Protein AF-A7MFB3-F1 (afdb_monomer_lite)

Foldseek 3Di:
DDADPVRDDDDPALVVVVVVCCVVQNAFPAKDFDPDDADWDDPQQQPWLVSVCVVRVVRLVVLLVSCVVRPCVVPQQFWWKKWWQKPPDDRHRTDIAIDHNQFGPDDPPDCLCGDSVHSCPRSFHWHWDADPVVRDIGIMTTGMMGTHTDD

Structure (mmCIF, N/CA/C/O backbone):
data_AF-A7MFB3-F1
#
_entry.id   AF-A7MFB3-F1
#
loop_
_atom_site.group_PDB
_atom_site.id
_atom_site.type_symbol
_atom_site.label_atom_id
_atom_site.label_alt_id
_atom_site.label_comp_id
_atom_site.label_asym_id
_atom_site.label_entity_id
_atom_site.label_seq_id
_atom_site.pdbx_PDB_ins_code
_atom_site.Cartn_x
_atom_site.Cartn_y
_atom_site.Cartn_z
_atom_site.occupancy
_atom_site.B_iso_or_equiv
_atom_site.auth_seq_id
_atom_site.auth_comp_id
_atom_site.auth_asym_id
_atom_site.auth_atom_id
_atom_site.pdbx_PDB_model_num
ATOM 1 N N . MET A 1 1 ? -17.863 -15.068 5.281 1.00 79.88 1 MET A N 1
ATOM 2 C CA . MET A 1 1 ? -17.883 -15.040 6.760 1.00 79.88 1 MET A CA 1
ATOM 3 C C . MET A 1 1 ? -18.005 -16.460 7.284 1.00 79.88 1 MET A C 1
ATOM 5 O O . MET A 1 1 ? -18.730 -17.245 6.683 1.00 79.88 1 MET A O 1
ATOM 9 N N . VAL A 1 2 ? -17.292 -16.789 8.354 1.00 88.94 2 VAL A N 1
ATOM 10 C CA . VAL A 1 2 ? -17.393 -18.075 9.061 1.00 88.94 2 VAL A CA 1
ATOM 11 C C . VAL A 1 2 ? -17.599 -17.823 10.546 1.00 88.94 2 VAL A C 1
ATOM 13 O O . VAL A 1 2 ? -17.232 -16.758 11.037 1.00 88.94 2 VAL A O 1
ATOM 16 N N . LYS A 1 3 ? -18.204 -18.779 11.247 1.00 93.69 3 LYS A N 1
ATOM 17 C CA . LYS A 1 3 ? -18.413 -18.699 12.691 1.00 93.69 3 LYS A CA 1
ATOM 18 C C . LYS A 1 3 ? -17.301 -19.469 13.400 1.00 93.69 3 LYS A C 1
ATOM 20 O O . LYS A 1 3 ? -17.046 -20.610 13.024 1.00 93.69 3 LYS A O 1
ATOM 25 N N . GLY A 1 4 ? -16.637 -18.835 14.359 1.00 93.19 4 GLY A N 1
ATOM 26 C CA . GLY A 1 4 ? -15.640 -19.488 15.204 1.00 93.19 4 GLY A CA 1
ATOM 27 C C . GLY A 1 4 ? -16.284 -20.329 16.306 1.00 93.19 4 GLY A C 1
ATOM 28 O O . GLY A 1 4 ? -17.484 -20.214 16.574 1.00 93.19 4 GLY A O 1
ATOM 29 N N . ASP A 1 5 ? -15.469 -21.146 16.974 1.00 95.56 5 ASP A N 1
ATOM 30 C CA . ASP A 1 5 ? -15.889 -21.944 18.137 1.00 95.56 5 ASP A CA 1
ATOM 31 C C . ASP A 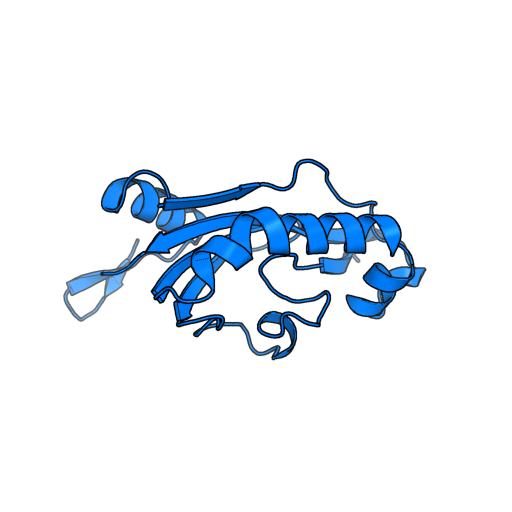1 5 ? -16.303 -21.066 19.331 1.00 95.56 5 ASP A C 1
ATOM 33 O O . ASP A 1 5 ? -17.087 -21.483 20.181 1.00 95.56 5 ASP A O 1
ATOM 37 N N . ASP A 1 6 ? -15.831 -19.818 19.365 1.00 95.31 6 ASP A N 1
ATOM 38 C CA . ASP A 1 6 ? -16.243 -18.781 20.315 1.00 95.31 6 ASP A CA 1
ATOM 39 C C . ASP A 1 6 ? -17.614 -18.158 19.987 1.00 95.31 6 ASP A C 1
ATOM 41 O O . ASP A 1 6 ? -18.127 -17.308 20.715 1.00 95.31 6 ASP A O 1
ATOM 45 N N . GLY A 1 7 ? -18.228 -18.588 18.885 1.00 94.50 7 GLY A N 1
ATOM 46 C CA . GLY A 1 7 ? -19.516 -18.115 18.417 1.00 94.50 7 GLY A CA 1
ATOM 47 C C . GLY A 1 7 ? -19.479 -16.762 17.706 1.00 94.50 7 GLY A C 1
ATOM 48 O O . GLY A 1 7 ? -20.550 -16.273 17.331 1.00 94.50 7 GLY A O 1
ATOM 49 N N . LEU A 1 8 ? -18.300 -16.173 17.486 1.00 92.06 8 LEU A N 1
ATOM 50 C CA . LEU A 1 8 ? -18.147 -14.909 16.771 1.00 92.06 8 LEU A CA 1
ATOM 51 C C . LEU A 1 8 ? -18.045 -15.117 15.259 1.00 92.06 8 LEU A C 1
ATOM 53 O O . LEU A 1 8 ? -17.727 -16.195 14.757 1.00 92.06 8 LEU A O 1
ATOM 57 N N . ASN A 1 9 ? -18.359 -14.055 14.521 1.00 89.25 9 ASN A N 1
ATOM 58 C CA . ASN A 1 9 ? -18.295 -14.026 13.067 1.00 89.25 9 ASN A CA 1
ATOM 59 C C . ASN A 1 9 ? -16.942 -13.485 12.600 1.00 89.25 9 ASN A C 1
ATOM 61 O O . ASN A 1 9 ? -16.533 -12.399 13.003 1.00 89.25 9 ASN A O 1
ATOM 65 N N . TYR A 1 10 ? -16.305 -14.203 11.679 1.00 87.62 10 TYR A N 1
ATOM 66 C CA . TYR A 1 10 ? -15.002 -13.863 11.123 1.00 87.62 10 TYR A CA 1
ATOM 67 C C . TYR A 1 10 ? -15.079 -13.664 9.615 1.00 87.62 10 TYR A C 1
ATOM 69 O O . TYR A 1 10 ? -15.638 -14.480 8.868 1.00 87.62 10 TYR A O 1
ATOM 77 N N . TRP A 1 11 ? -14.485 -12.573 9.148 1.00 86.56 11 TRP A N 1
ATOM 78 C CA . TRP A 1 11 ? -14.296 -12.318 7.727 1.00 86.56 11 TRP A CA 1
ATOM 79 C C . TRP A 1 11 ? -13.059 -13.049 7.225 1.00 86.56 11 TRP A C 1
ATOM 81 O O . TRP A 1 11 ? -12.002 -12.985 7.838 1.00 86.56 11 TRP A O 1
ATOM 91 N N . LEU A 1 12 ? -13.205 -13.727 6.087 1.00 84.69 12 LEU A N 1
ATOM 92 C CA . LEU A 1 12 ? -12.117 -14.479 5.452 1.00 84.69 12 LEU A CA 1
ATOM 93 C C . LEU A 1 12 ? -11.594 -13.809 4.179 1.00 84.69 12 LEU A C 1
ATOM 95 O O . LEU A 1 12 ? -10.657 -14.304 3.565 1.00 84.69 12 LEU A O 1
ATOM 99 N N . ARG A 1 13 ? -12.225 -12.716 3.736 1.00 87.31 13 ARG A N 1
ATOM 100 C CA . ARG A 1 13 ? -11.870 -12.018 2.498 1.00 87.31 13 ARG A CA 1
ATOM 101 C C . ARG A 1 13 ? -11.591 -10.557 2.792 1.00 87.31 13 ARG A C 1
ATOM 103 O O . ARG A 1 13 ? -12.468 -9.853 3.292 1.00 87.31 13 ARG A O 1
ATOM 110 N N . VAL A 1 14 ? -10.413 -10.086 2.392 1.00 88.94 14 VAL A N 1
ATOM 111 C CA . VAL A 1 14 ? -9.984 -8.692 2.594 1.00 88.94 14 VAL A CA 1
ATOM 112 C C . VAL A 1 14 ? -10.988 -7.699 2.003 1.00 88.94 14 VAL A C 1
ATOM 114 O O . VAL A 1 14 ? -11.361 -6.722 2.650 1.00 88.94 14 VAL A O 1
ATOM 117 N N . LYS A 1 15 ? -11.505 -7.990 0.802 1.00 88.69 15 LYS A N 1
ATOM 118 C CA . LYS A 1 15 ? -12.504 -7.146 0.131 1.00 88.69 15 LYS A CA 1
ATOM 119 C C . LYS A 1 15 ? -13.780 -6.956 0.961 1.00 88.69 15 LYS A C 1
ATOM 121 O O . LYS A 1 15 ? -14.332 -5.859 0.965 1.00 88.69 15 LYS A O 1
ATOM 126 N N . GLU A 1 16 ? -14.247 -8.005 1.640 1.00 90.75 16 GLU A N 1
ATOM 127 C CA . GLU A 1 16 ? -15.440 -7.941 2.496 1.00 90.75 16 GLU A CA 1
ATOM 128 C C . GLU A 1 16 ? -15.138 -7.137 3.764 1.00 90.75 16 GLU A C 1
ATOM 130 O O . GLU A 1 16 ? -15.899 -6.240 4.114 1.00 90.75 16 GLU A O 1
ATOM 135 N N . LEU A 1 17 ? -13.989 -7.382 4.403 1.00 90.12 17 LEU A N 1
ATOM 136 C CA . LEU A 1 17 ? -13.609 -6.660 5.616 1.00 90.12 17 LEU A CA 1
ATOM 137 C C . LEU A 1 17 ? -13.477 -5.150 5.380 1.00 90.12 17 LEU A C 1
ATOM 139 O O . LEU A 1 17 ? -13.970 -4.373 6.193 1.00 90.12 17 LEU A O 1
ATOM 143 N N . LYS A 1 18 ? -12.891 -4.714 4.255 1.00 92.25 18 LYS A N 1
ATOM 144 C CA . LYS A 1 18 ? -12.825 -3.283 3.913 1.00 92.25 18 LYS A CA 1
ATOM 145 C C . LYS A 1 18 ? -14.217 -2.649 3.901 1.00 92.25 18 LYS A C 1
ATOM 147 O O . LYS A 1 18 ? -14.413 -1.587 4.481 1.00 92.25 18 LYS A O 1
ATOM 152 N N . GLN A 1 19 ? -15.187 -3.300 3.258 1.00 93.06 19 GLN A N 1
ATOM 153 C CA . GLN A 1 19 ? -16.562 -2.797 3.196 1.00 93.06 19 GLN A CA 1
ATOM 154 C C . GLN A 1 19 ? -17.191 -2.691 4.587 1.00 93.06 19 GLN A C 1
ATOM 156 O O . GLN A 1 19 ? -17.889 -1.719 4.860 1.00 93.06 19 GLN A O 1
ATOM 161 N N . GLU A 1 20 ? -16.929 -3.656 5.467 1.00 92.12 20 GLU A N 1
ATOM 162 C CA . GLU A 1 20 ? -17.426 -3.610 6.842 1.00 92.12 20 GLU A CA 1
ATOM 163 C C . GLU A 1 20 ? -16.768 -2.512 7.676 1.00 92.12 20 GLU A C 1
ATOM 165 O O . GLU A 1 20 ? -17.471 -1.833 8.417 1.00 92.12 20 GLU A O 1
ATOM 170 N N . LEU A 1 21 ? -15.468 -2.249 7.514 1.00 93.25 21 LEU A N 1
ATOM 171 C CA . LEU A 1 21 ? -14.813 -1.122 8.189 1.00 93.25 21 LEU A CA 1
ATOM 172 C C . LEU A 1 21 ? -15.473 0.215 7.818 1.00 93.25 21 LEU A C 1
ATOM 174 O O . LEU A 1 21 ? -15.791 1.002 8.706 1.00 93.25 21 LEU A O 1
ATOM 178 N N . PHE A 1 22 ? -15.789 0.432 6.537 1.00 95.38 22 PHE A N 1
ATOM 179 C CA . PHE A 1 22 ? -16.537 1.621 6.105 1.00 95.38 22 PHE A CA 1
ATOM 180 C C . PHE A 1 22 ? -17.962 1.685 6.668 1.00 95.38 22 PHE A C 1
ATOM 182 O O . PHE A 1 22 ? -18.468 2.773 6.930 1.00 95.38 22 PHE A O 1
ATOM 189 N N . LYS A 1 23 ? -18.632 0.544 6.864 1.00 94.88 23 LYS A N 1
ATOM 190 C CA . LYS A 1 23 ? -19.962 0.516 7.496 1.00 94.88 23 LYS A CA 1
ATOM 191 C C . LYS A 1 23 ? -19.893 0.823 8.990 1.00 94.88 23 LYS A C 1
ATOM 193 O O . LYS A 1 23 ? -20.766 1.518 9.497 1.00 94.88 23 LYS A O 1
ATOM 198 N N . LEU A 1 24 ? -18.885 0.294 9.683 1.00 93.38 24 LEU A N 1
ATOM 199 C CA . LEU A 1 24 ? -18.735 0.414 11.133 1.00 93.38 24 LEU A CA 1
ATOM 200 C C . LEU A 1 24 ? -18.237 1.797 11.554 1.00 93.38 24 LEU A C 1
ATOM 202 O O . LEU A 1 24 ? -18.764 2.374 12.500 1.00 93.38 24 LEU A O 1
ATOM 206 N N . PHE A 1 25 ? -17.234 2.323 10.853 1.00 95.31 25 PHE A N 1
ATOM 207 C CA . PHE A 1 25 ? -16.554 3.564 11.227 1.00 95.31 25 PHE A CA 1
ATOM 208 C C . PHE A 1 25 ? -16.924 4.754 10.332 1.00 95.31 25 PHE A C 1
ATOM 210 O O . PHE A 1 25 ? -16.524 5.881 10.609 1.00 95.31 25 PHE A O 1
ATOM 217 N N . GLY A 1 26 ? -17.700 4.529 9.269 1.00 95.75 26 GLY A N 1
ATOM 218 C CA . GLY A 1 26 ? -17.984 5.547 8.264 1.00 95.75 26 GLY A CA 1
ATOM 219 C C . GLY A 1 26 ? -16.770 5.826 7.376 1.00 95.75 26 GLY A C 1
ATOM 220 O O . GLY A 1 26 ? -15.926 4.959 7.131 1.00 95.75 26 GLY A O 1
ATOM 221 N N . ASN A 1 27 ? -16.686 7.057 6.870 1.00 96.88 27 ASN A N 1
ATOM 222 C CA . ASN A 1 27 ? -15.540 7.496 6.076 1.00 96.88 27 ASN A CA 1
ATOM 223 C C . ASN A 1 27 ? -14.248 7.423 6.899 1.00 96.88 27 ASN A C 1
ATOM 225 O O . ASN A 1 27 ? -14.261 7.669 8.100 1.00 96.88 27 ASN A O 1
ATOM 229 N N . ALA A 1 28 ? -13.134 7.119 6.233 1.00 97.69 28 ALA A N 1
ATOM 230 C CA . ALA A 1 28 ? -11.818 7.196 6.854 1.00 97.69 28 ALA A CA 1
ATOM 231 C C . ALA A 1 28 ? -11.520 8.633 7.310 1.00 97.69 28 ALA A C 1
ATOM 233 O O . ALA A 1 28 ? -11.793 9.582 6.570 1.00 97.69 28 ALA A O 1
ATOM 234 N N . ASP A 1 29 ? -10.922 8.786 8.493 1.00 98.12 29 ASP A N 1
ATOM 235 C CA . ASP A 1 29 ? -10.482 10.090 9.009 1.00 98.12 29 ASP A CA 1
ATOM 236 C C . ASP A 1 29 ? -9.405 10.696 8.104 1.00 98.12 29 ASP A C 1
ATOM 238 O O . ASP A 1 29 ? -9.365 11.904 7.863 1.00 98.12 29 ASP A O 1
ATOM 242 N N . PHE A 1 30 ? -8.540 9.830 7.570 1.00 98.19 30 PHE A N 1
ATOM 243 C CA . PHE A 1 30 ? -7.541 10.188 6.578 1.00 98.19 30 PHE A CA 1
ATOM 244 C C . PHE A 1 30 ? -7.516 9.141 5.472 1.00 98.19 30 PHE A C 1
ATOM 246 O O . PHE A 1 30 ? -7.539 7.938 5.727 1.00 98.19 30 PHE A O 1
ATOM 253 N N . SER A 1 31 ? -7.417 9.599 4.230 1.00 98.00 31 SER A N 1
ATOM 254 C CA . SER A 1 31 ? -7.255 8.725 3.073 1.00 98.00 31 SER A CA 1
ATOM 255 C C . SER A 1 31 ? -6.180 9.255 2.140 1.00 98.00 31 SER A C 1
ATOM 257 O O . SER A 1 31 ? -6.070 10.464 1.928 1.00 98.00 31 SER A O 1
ATOM 259 N N . LEU A 1 32 ? -5.443 8.334 1.540 1.00 98.12 32 LEU A N 1
ATOM 260 C CA . LEU A 1 32 ? -4.514 8.550 0.448 1.00 98.12 32 LEU A CA 1
ATOM 261 C C . LEU A 1 32 ? -5.071 7.847 -0.784 1.00 98.12 32 LEU A C 1
ATOM 263 O O . LEU A 1 32 ? -5.452 6.684 -0.702 1.00 98.12 32 LEU A O 1
ATOM 267 N N . LYS A 1 33 ? -5.085 8.523 -1.928 1.00 98.06 33 LYS A N 1
ATOM 268 C CA . LYS A 1 33 ? -5.309 7.889 -3.226 1.00 98.06 33 LYS A CA 1
ATOM 269 C C . LYS A 1 33 ? -4.256 8.419 -4.179 1.00 98.06 33 LYS A C 1
ATOM 271 O O . LYS A 1 33 ? -4.164 9.633 -4.351 1.00 98.06 33 LYS A O 1
ATOM 276 N N . TYR A 1 34 ? -3.461 7.530 -4.760 1.00 96.81 34 TYR A N 1
ATOM 277 C CA . TYR A 1 34 ? -2.457 7.950 -5.726 1.00 96.81 34 TYR A CA 1
ATOM 278 C C . TYR A 1 34 ? -3.143 8.443 -7.008 1.00 96.81 34 TYR A C 1
ATOM 280 O O . TYR A 1 34 ? -4.083 7.796 -7.480 1.00 96.81 34 TYR A O 1
ATOM 288 N N . PRO A 1 35 ? -2.745 9.614 -7.539 1.00 88.69 35 PRO A N 1
ATOM 289 C CA . PRO A 1 35 ? -3.394 10.205 -8.708 1.00 88.69 35 PRO A CA 1
ATOM 290 C C . PRO A 1 35 ? -3.025 9.491 -10.012 1.00 88.69 35 PRO A C 1
ATOM 292 O O . PRO A 1 35 ? -3.814 9.496 -10.953 1.00 88.69 35 PRO A O 1
ATOM 295 N N . GLU A 1 36 ? -1.846 8.874 -10.054 1.00 88.12 36 GLU A N 1
ATOM 296 C CA . GLU A 1 36 ? -1.262 8.248 -11.235 1.00 88.12 36 GLU A CA 1
ATOM 297 C C . GLU A 1 36 ? -0.787 6.840 -10.877 1.00 88.12 36 GLU A C 1
ATOM 299 O O . GLU A 1 36 ? -0.285 6.610 -9.771 1.00 88.12 36 GLU A O 1
ATOM 304 N N . GLN A 1 37 ? -0.969 5.907 -11.813 1.00 86.81 37 GLN A N 1
ATOM 305 C CA . GLN A 1 37 ? -0.296 4.612 -11.764 1.00 86.81 37 GLN A CA 1
ATOM 306 C C . GLN A 1 37 ? 1.163 4.800 -12.144 1.00 86.81 37 GLN A C 1
ATOM 308 O O . GLN A 1 37 ? 1.505 5.680 -12.938 1.00 86.81 37 GLN A O 1
ATOM 313 N N . LEU A 1 38 ? 2.014 3.964 -11.572 1.00 94.06 38 LEU A N 1
ATOM 314 C CA . LEU A 1 38 ? 3.422 3.973 -11.914 1.00 94.06 38 LEU A CA 1
ATOM 315 C C . LEU A 1 38 ? 3.676 3.309 -13.278 1.00 94.06 38 LEU A C 1
ATOM 317 O O . LEU A 1 38 ? 2.840 2.535 -13.756 1.00 94.06 38 LEU A O 1
ATOM 321 N N . PRO A 1 39 ? 4.821 3.598 -13.925 1.00 95.00 39 PRO A N 1
ATOM 322 C CA . PRO A 1 39 ? 5.215 2.910 -15.146 1.00 95.00 39 PRO A CA 1
ATOM 323 C C . PRO A 1 39 ? 5.195 1.384 -14.967 1.00 95.00 39 PRO A C 1
ATOM 325 O O . PRO A 1 39 ? 5.562 0.885 -13.899 1.00 95.00 39 PRO A O 1
ATOM 328 N N . PRO A 1 40 ? 4.803 0.608 -15.990 1.00 93.88 40 PRO A N 1
ATOM 329 C CA . PRO A 1 40 ? 4.884 -0.844 -15.904 1.00 93.88 40 PRO A CA 1
ATOM 330 C C . PRO A 1 40 ? 6.334 -1.284 -15.663 1.00 93.88 40 PRO A C 1
ATOM 332 O O . PRO A 1 40 ? 7.267 -0.702 -16.215 1.00 93.88 40 PRO A O 1
ATOM 335 N N . ALA A 1 41 ? 6.515 -2.329 -14.854 1.00 96.75 41 ALA A N 1
ATOM 336 C CA . ALA A 1 41 ? 7.829 -2.917 -14.622 1.00 96.75 41 ALA A CA 1
ATOM 337 C C . ALA A 1 41 ? 8.402 -3.538 -15.906 1.00 96.75 41 ALA A C 1
ATOM 339 O O . ALA A 1 41 ? 7.676 -4.057 -16.756 1.00 96.75 41 ALA A O 1
ATOM 340 N N . THR A 1 42 ? 9.724 -3.534 -16.008 1.00 96.25 42 THR A N 1
ATOM 341 C CA . THR A 1 42 ? 10.507 -4.157 -17.075 1.00 96.25 42 THR A CA 1
ATOM 342 C C . THR A 1 42 ? 11.385 -5.278 -16.519 1.00 96.25 42 THR A C 1
ATOM 344 O O . THR A 1 42 ? 11.503 -5.458 -15.308 1.00 96.25 42 THR A O 1
ATOM 347 N N . ILE A 1 43 ? 12.028 -6.051 -17.400 1.00 94.88 43 ILE A N 1
ATOM 348 C CA . ILE A 1 43 ? 12.924 -7.144 -16.986 1.00 94.88 43 ILE A CA 1
ATOM 349 C C . ILE A 1 43 ? 14.100 -6.639 -16.130 1.00 94.88 43 ILE A C 1
ATOM 351 O O . ILE A 1 43 ? 14.606 -7.373 -15.287 1.00 94.88 43 ILE A O 1
ATOM 355 N N . GLU A 1 44 ? 14.511 -5.382 -16.316 1.00 95.19 44 GLU A N 1
ATOM 356 C CA . GLU A 1 44 ? 15.601 -4.748 -15.569 1.00 95.19 44 GLU A CA 1
ATOM 357 C C . GLU A 1 44 ? 15.200 -4.442 -14.117 1.00 95.19 44 GLU A C 1
ATOM 359 O O . GLU A 1 44 ? 16.063 -4.293 -13.254 1.00 95.19 44 GLU A O 1
ATOM 364 N N . ASP A 1 45 ? 13.896 -4.426 -13.824 1.00 96.31 45 ASP A N 1
ATOM 365 C CA . ASP A 1 45 ? 13.353 -4.074 -12.513 1.00 96.31 45 ASP A CA 1
ATOM 366 C C . ASP A 1 45 ? 13.192 -5.280 -11.574 1.00 96.31 45 ASP A C 1
ATOM 368 O O . ASP A 1 45 ? 13.188 -5.107 -10.358 1.00 96.31 45 ASP A O 1
ATOM 372 N N . ILE A 1 46 ? 13.084 -6.508 -12.106 1.00 93.31 46 ILE A N 1
ATOM 373 C CA . ILE A 1 46 ? 12.604 -7.709 -11.380 1.00 93.31 46 ILE A CA 1
ATOM 374 C C . ILE A 1 46 ? 13.420 -8.091 -10.134 1.00 93.31 46 ILE A C 1
ATOM 376 O O . ILE A 1 46 ? 12.976 -8.886 -9.311 1.00 93.31 46 ILE A O 1
ATOM 380 N N . THR A 1 47 ? 14.624 -7.544 -9.987 1.00 92.62 47 THR A N 1
ATOM 381 C CA . THR A 1 47 ? 15.534 -7.900 -8.895 1.00 92.62 47 THR A CA 1
ATOM 382 C C . THR A 1 47 ? 14.977 -7.499 -7.529 1.00 92.62 47 THR A C 1
ATOM 384 O O . THR A 1 47 ? 15.119 -8.259 -6.573 1.00 92.62 47 THR A O 1
ATOM 387 N N . SER A 1 48 ? 14.375 -6.309 -7.411 1.00 94.75 48 SER A N 1
ATOM 388 C CA . SER A 1 48 ? 13.811 -5.825 -6.146 1.00 94.75 48 SER A CA 1
ATOM 389 C C . SER A 1 48 ? 12.944 -4.576 -6.325 1.00 94.75 48 SER A C 1
ATOM 391 O O . SER A 1 48 ? 13.065 -3.853 -7.317 1.00 94.75 48 SER A O 1
ATOM 393 N N . SER A 1 49 ? 12.145 -4.256 -5.304 1.00 96.62 49 SER A N 1
ATOM 394 C CA . SER A 1 49 ? 11.448 -2.970 -5.178 1.00 96.62 49 SER A CA 1
ATOM 395 C C . SER A 1 49 ? 12.395 -1.772 -5.293 1.00 96.62 49 SER A C 1
ATOM 397 O O . SER A 1 49 ? 12.050 -0.780 -5.928 1.00 96.62 49 SER A O 1
ATOM 399 N N . GLU A 1 50 ? 13.601 -1.868 -4.724 1.00 97.56 50 GLU A N 1
ATOM 400 C CA . GLU A 1 50 ? 14.601 -0.795 -4.783 1.00 97.56 50 GLU A CA 1
ATOM 401 C C . GLU A 1 50 ? 15.195 -0.641 -6.185 1.00 97.56 50 GLU A C 1
ATOM 403 O O . GLU A 1 50 ? 15.494 0.466 -6.622 1.00 97.56 50 GLU A O 1
ATOM 408 N N . THR A 1 51 ? 15.354 -1.739 -6.924 1.00 97.81 51 THR A N 1
ATOM 409 C CA . THR A 1 51 ? 15.808 -1.693 -8.319 1.00 97.81 51 THR A CA 1
ATOM 410 C C . THR A 1 51 ? 14.798 -0.939 -9.175 1.00 97.81 51 THR A C 1
ATOM 412 O O . THR A 1 51 ? 15.179 0.017 -9.846 1.00 97.81 51 THR A O 1
ATOM 415 N N . TYR A 1 52 ? 13.512 -1.294 -9.066 1.00 98.06 52 TYR A N 1
ATOM 416 C CA . TYR A 1 52 ? 12.437 -0.548 -9.717 1.00 98.06 52 TYR A CA 1
ATOM 417 C C . TYR A 1 52 ? 12.460 0.932 -9.305 1.00 98.06 52 TYR A C 1
ATOM 419 O O . TYR A 1 52 ? 12.461 1.821 -10.152 1.00 98.06 52 TYR A O 1
ATOM 427 N N . ALA A 1 53 ? 12.534 1.212 -8.002 1.00 97.69 53 ALA A N 1
ATOM 428 C CA . ALA A 1 53 ? 12.551 2.576 -7.487 1.00 97.69 53 ALA A CA 1
ATOM 429 C C . ALA A 1 53 ? 13.730 3.406 -8.016 1.00 97.69 53 ALA A C 1
ATOM 431 O O . ALA A 1 53 ? 13.567 4.596 -8.255 1.00 97.69 53 ALA A O 1
ATOM 432 N N . ASN A 1 54 ? 14.900 2.800 -8.224 1.00 97.81 54 ASN A N 1
ATOM 433 C CA . ASN A 1 54 ? 16.062 3.488 -8.786 1.00 97.81 54 ASN A CA 1
ATOM 434 C C . ASN A 1 54 ? 15.928 3.733 -10.295 1.00 97.81 54 ASN A C 1
ATOM 436 O O . ASN A 1 54 ? 16.293 4.808 -10.767 1.00 97.81 54 ASN A O 1
ATOM 440 N N . ASN A 1 55 ? 15.393 2.769 -11.047 1.00 98.00 55 ASN A N 1
ATOM 441 C CA . ASN A 1 55 ? 15.187 2.905 -12.491 1.00 98.00 55 ASN A CA 1
ATOM 442 C C . ASN A 1 55 ? 14.082 3.924 -12.828 1.00 98.00 55 ASN A C 1
ATOM 444 O O . ASN A 1 55 ? 14.173 4.615 -13.840 1.00 98.00 55 ASN A O 1
ATOM 448 N N . HIS A 1 56 ? 13.080 4.056 -11.952 1.00 97.00 56 HIS A N 1
ATOM 449 C CA . HIS A 1 56 ? 11.932 4.968 -12.076 1.00 97.00 56 HIS A CA 1
ATOM 450 C C . HIS A 1 56 ? 11.932 6.021 -10.953 1.00 97.00 56 HIS A C 1
ATOM 452 O O . HIS A 1 56 ? 10.917 6.267 -10.292 1.00 97.00 56 HIS A O 1
ATOM 458 N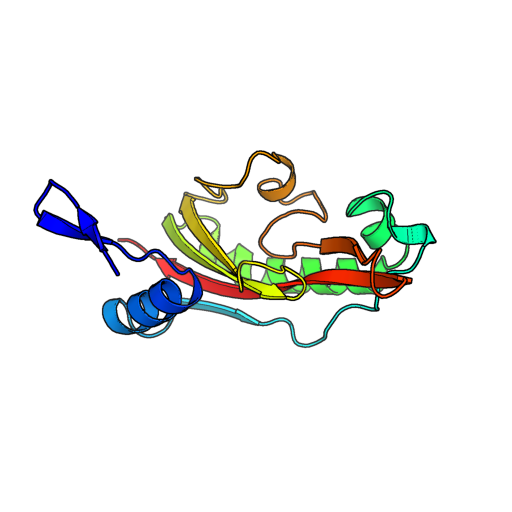 N . PHE A 1 57 ? 13.107 6.601 -10.680 1.00 97.25 57 PHE A N 1
ATOM 459 C CA . PHE A 1 57 ? 13.346 7.440 -9.500 1.00 97.25 57 PHE A CA 1
ATOM 460 C C . PHE A 1 57 ? 12.401 8.633 -9.389 1.00 97.25 57 PHE A C 1
ATOM 462 O O . PHE A 1 57 ? 11.877 8.897 -8.307 1.00 97.25 57 PHE A O 1
ATOM 469 N N . ASP A 1 58 ? 12.154 9.346 -10.484 1.00 97.31 58 ASP A N 1
ATOM 470 C CA . ASP A 1 58 ? 11.322 10.545 -10.453 1.00 97.31 58 ASP A CA 1
ATOM 471 C C . ASP A 1 58 ? 9.866 10.206 -10.095 1.00 97.31 58 ASP A C 1
ATOM 473 O O . ASP A 1 58 ? 9.242 10.886 -9.274 1.00 97.31 58 ASP A O 1
ATOM 477 N N . GLU A 1 59 ? 9.322 9.132 -10.664 1.00 96.69 59 GLU A N 1
ATOM 478 C CA . GLU A 1 59 ? 7.977 8.629 -10.390 1.00 96.69 59 GLU A CA 1
ATOM 479 C C . GLU A 1 59 ? 7.852 8.128 -8.949 1.00 96.69 59 GLU A C 1
ATOM 481 O O . GLU A 1 59 ? 6.932 8.532 -8.225 1.00 96.69 59 GLU A O 1
ATOM 486 N N . TYR A 1 60 ? 8.802 7.298 -8.510 1.00 96.81 60 TYR A N 1
ATOM 487 C CA . TYR A 1 60 ? 8.851 6.800 -7.139 1.00 96.81 60 TYR A CA 1
ATOM 488 C C . TYR A 1 60 ? 8.964 7.947 -6.130 1.00 96.81 60 TYR A C 1
ATOM 490 O O . TYR A 1 60 ? 8.195 8.010 -5.167 1.00 96.81 60 TYR A O 1
ATOM 498 N N . TYR A 1 61 ? 9.870 8.897 -6.360 1.00 96.62 61 TYR A N 1
ATOM 499 C CA . TYR A 1 61 ? 10.094 10.017 -5.456 1.00 96.62 61 TYR A CA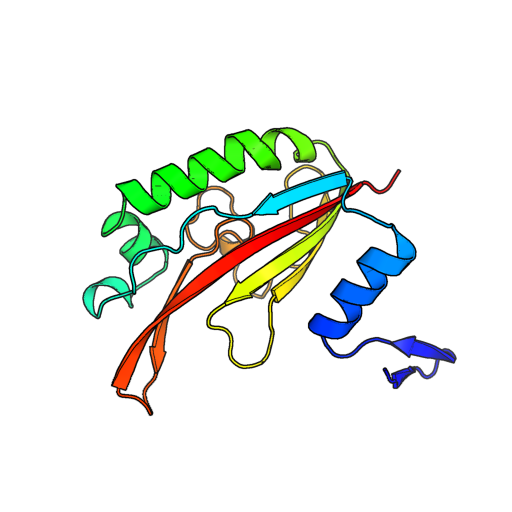 1
ATOM 500 C C . TYR A 1 61 ? 8.863 10.923 -5.355 1.00 96.62 61 TYR A C 1
ATOM 502 O O . TYR A 1 61 ? 8.455 11.277 -4.243 1.00 96.62 61 TYR A O 1
ATOM 510 N N . ARG A 1 62 ? 8.215 11.254 -6.485 1.00 96.69 62 ARG A N 1
ATOM 511 C CA . ARG A 1 62 ? 6.951 12.017 -6.492 1.00 96.69 62 ARG A CA 1
ATOM 512 C C . ARG A 1 62 ? 5.880 11.314 -5.666 1.00 96.69 62 ARG A C 1
ATOM 514 O O . ARG A 1 62 ? 5.218 11.947 -4.842 1.00 96.69 62 ARG A O 1
ATOM 521 N N . ARG A 1 63 ? 5.735 10.003 -5.848 1.00 96.38 63 ARG A N 1
ATOM 522 C CA . ARG A 1 63 ? 4.770 9.172 -5.126 1.00 96.38 63 ARG A CA 1
ATOM 523 C C . ARG A 1 63 ? 5.049 9.120 -3.623 1.00 96.38 63 ARG A C 1
ATOM 525 O O . ARG A 1 63 ? 4.131 9.334 -2.825 1.00 96.38 63 ARG A O 1
ATOM 532 N N . LYS A 1 64 ? 6.301 8.878 -3.232 1.00 97.38 64 LYS A N 1
ATOM 533 C CA . LYS A 1 64 ? 6.736 8.859 -1.830 1.00 97.38 64 LYS A CA 1
ATOM 534 C C . LYS A 1 64 ? 6.478 10.213 -1.168 1.00 97.38 64 LYS A C 1
ATOM 536 O O . LYS A 1 64 ? 5.741 10.284 -0.187 1.00 97.38 64 LYS A O 1
ATOM 541 N N . SER A 1 65 ? 6.968 11.292 -1.779 1.00 97.50 65 SER A N 1
ATOM 542 C CA . SER A 1 65 ? 6.767 12.666 -1.300 1.00 97.50 65 SER A CA 1
ATOM 543 C C . SER A 1 65 ? 5.284 13.029 -1.190 1.00 97.50 65 SER A C 1
ATOM 545 O O . SER A 1 65 ? 4.869 13.706 -0.247 1.00 97.50 65 SER A O 1
ATOM 547 N N . TYR A 1 66 ? 4.449 12.581 -2.132 1.00 97.50 66 TYR A N 1
ATOM 548 C CA . TYR A 1 66 ? 3.006 12.800 -2.070 1.00 97.50 66 TYR A CA 1
ATOM 549 C C . TYR A 1 66 ? 2.388 12.140 -0.831 1.00 97.50 66 TYR A C 1
ATOM 551 O O . TYR A 1 66 ? 1.641 12.796 -0.101 1.00 97.50 66 TYR A O 1
ATOM 559 N N . ALA A 1 67 ? 2.727 10.880 -0.556 1.00 97.88 67 ALA A N 1
ATOM 560 C CA . ALA A 1 67 ? 2.227 10.151 0.606 1.00 97.88 67 ALA A CA 1
ATOM 561 C C . ALA A 1 67 ? 2.745 10.719 1.934 1.00 97.88 67 ALA A C 1
ATOM 563 O O . ALA A 1 67 ? 1.965 10.896 2.874 1.00 97.88 67 ALA A O 1
ATOM 564 N N . GLU A 1 68 ? 4.033 11.058 2.006 1.00 97.81 68 GLU A N 1
ATOM 565 C CA . GLU A 1 68 ? 4.651 11.668 3.186 1.00 97.81 68 GLU A CA 1
ATOM 566 C C . GLU A 1 68 ? 3.937 12.968 3.573 1.00 97.81 68 GLU A C 1
ATOM 568 O O . GLU A 1 68 ? 3.484 13.129 4.710 1.00 97.81 68 GLU A O 1
ATOM 573 N N . ASN A 1 69 ? 3.754 13.863 2.601 1.00 97.50 69 ASN A N 1
ATOM 574 C CA . ASN A 1 69 ? 3.198 15.189 2.843 1.00 97.50 69 ASN A CA 1
ATOM 575 C C . ASN A 1 69 ? 1.683 15.179 3.072 1.00 97.50 69 ASN A C 1
ATOM 577 O O . ASN A 1 69 ? 1.186 15.952 3.893 1.00 97.50 69 ASN A O 1
ATOM 581 N N . ASN A 1 70 ? 0.936 14.318 2.373 1.00 96.56 70 ASN A N 1
ATOM 582 C CA . ASN A 1 70 ? -0.530 14.376 2.370 1.00 96.56 70 ASN A CA 1
ATOM 583 C C . ASN A 1 70 ? -1.207 13.345 3.277 1.00 96.56 70 ASN A C 1
ATOM 585 O O . ASN A 1 70 ? -2.396 13.511 3.577 1.00 96.56 70 ASN A O 1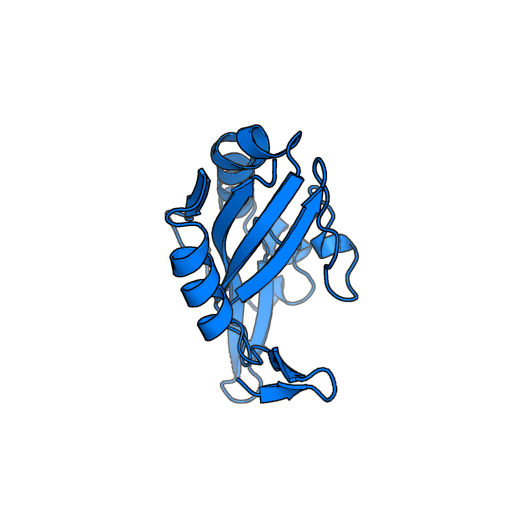
ATOM 589 N N . PHE A 1 71 ? -0.483 12.314 3.720 1.00 98.12 71 PHE A N 1
ATOM 590 C CA . PHE A 1 71 ? -1.037 11.217 4.508 1.00 98.12 71 PHE A CA 1
ATOM 591 C C . PHE A 1 71 ? -0.226 10.931 5.774 1.00 98.12 71 PHE A C 1
ATOM 593 O O . PHE A 1 71 ? -0.758 11.114 6.871 1.00 98.12 71 PHE A O 1
ATOM 600 N N . LEU A 1 72 ? 1.057 10.561 5.662 1.00 97.81 72 LEU A N 1
ATOM 601 C CA . LEU A 1 72 ? 1.862 10.199 6.839 1.00 97.81 72 LEU A CA 1
ATOM 602 C C . LEU A 1 72 ? 1.994 11.350 7.835 1.00 97.81 72 LEU A C 1
ATOM 604 O O . LEU A 1 72 ? 1.838 11.127 9.036 1.00 97.81 72 LEU A O 1
ATOM 608 N N . SER A 1 73 ? 2.182 12.582 7.353 1.00 97.44 73 SER A N 1
ATOM 609 C CA . SER A 1 73 ? 2.224 13.796 8.183 1.00 97.44 73 SER A CA 1
ATOM 610 C C . SER A 1 73 ? 1.012 13.948 9.115 1.00 97.44 73 SER A C 1
ATOM 612 O O . SER A 1 73 ? 1.127 14.543 10.186 1.00 97.44 73 SER A O 1
ATOM 614 N N . LYS A 1 74 ? -0.144 13.378 8.744 1.00 97.81 74 LYS A N 1
ATOM 615 C CA . LYS A 1 74 ? -1.402 13.458 9.500 1.00 97.81 74 LYS A CA 1
ATOM 616 C C . LYS A 1 74 ? -1.582 12.310 10.490 1.00 97.81 74 LYS A C 1
ATOM 618 O O . LYS A 1 74 ? -2.238 12.498 11.515 1.00 97.81 74 LYS A O 1
ATOM 623 N N . ILE A 1 75 ? -1.011 11.138 10.203 1.00 97.69 75 ILE A N 1
ATOM 624 C CA . ILE A 1 75 ? -1.243 9.915 10.987 1.00 97.69 75 ILE A CA 1
ATOM 625 C C . ILE A 1 75 ? -0.052 9.480 11.848 1.00 97.69 75 ILE A C 1
ATOM 627 O O . ILE A 1 75 ? -0.219 8.628 12.718 1.00 97.69 75 ILE A O 1
ATOM 631 N N . ASN A 1 76 ? 1.137 10.071 11.675 1.00 96.44 76 ASN A N 1
ATOM 632 C CA . ASN A 1 76 ? 2.374 9.553 12.275 1.00 96.44 76 ASN A CA 1
ATOM 633 C C . ASN A 1 76 ? 2.361 9.446 13.805 1.00 96.44 76 ASN A C 1
ATOM 635 O O . ASN A 1 76 ? 2.957 8.534 14.356 1.00 96.44 76 ASN A O 1
ATOM 639 N N . ASN A 1 77 ? 1.645 10.332 14.498 1.00 97.00 77 ASN A N 1
ATOM 640 C CA . ASN A 1 77 ? 1.537 10.310 15.963 1.00 97.00 77 ASN A CA 1
ATOM 641 C C . ASN A 1 77 ? 0.233 9.673 16.471 1.00 97.00 77 ASN A C 1
ATOM 643 O O . ASN A 1 77 ? -0.059 9.735 17.666 1.00 97.00 77 ASN A O 1
ATOM 647 N N . LYS A 1 78 ? -0.561 9.081 15.573 1.00 98.00 78 LYS A N 1
ATOM 648 C CA . LYS A 1 78 ? -1.873 8.497 15.868 1.00 98.00 78 LYS A CA 1
ATOM 649 C C . LYS A 1 78 ? -1.783 6.986 16.046 1.00 98.00 78 LYS A C 1
ATOM 651 O O . LYS A 1 78 ? -0.790 6.357 15.684 1.00 98.00 78 LYS A O 1
ATOM 656 N N . THR A 1 79 ? -2.845 6.410 16.591 1.00 98.38 79 THR A N 1
ATOM 657 C CA . THR A 1 79 ? -3.066 4.959 16.644 1.00 98.38 79 THR A CA 1
ATOM 658 C C . THR A 1 79 ? -4.380 4.670 15.939 1.00 98.38 79 THR A C 1
ATOM 660 O O . THR A 1 79 ? -5.306 5.475 16.026 1.00 98.38 79 THR A O 1
ATOM 663 N N . GLY A 1 80 ? -4.467 3.577 15.191 1.00 97.94 80 GLY A N 1
ATOM 664 C CA . GLY A 1 80 ? -5.636 3.353 14.358 1.00 97.94 80 GLY A CA 1
ATOM 665 C C . GLY A 1 80 ? -5.659 2.032 13.617 1.00 97.94 80 GLY A C 1
ATOM 666 O O . GLY A 1 80 ? -4.761 1.199 13.748 1.00 97.94 80 GLY A O 1
ATOM 667 N N . ILE A 1 81 ? -6.693 1.881 12.801 1.00 97.81 81 ILE A N 1
ATOM 668 C CA . ILE A 1 81 ? -6.789 0.847 11.772 1.00 97.81 81 ILE A CA 1
ATOM 669 C C . ILE A 1 81 ? -6.329 1.476 10.461 1.00 97.81 81 ILE A C 1
ATOM 671 O O . ILE A 1 81 ? -6.758 2.582 10.131 1.00 97.81 81 ILE A O 1
ATOM 675 N N . ILE 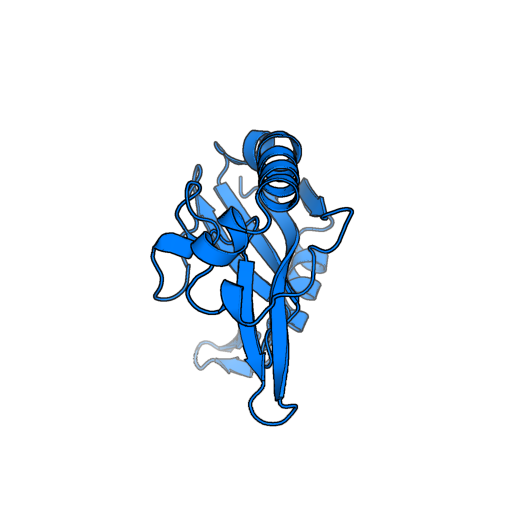A 1 82 ? -5.484 0.774 9.709 1.00 97.94 82 ILE A N 1
ATOM 676 C CA . ILE A 1 82 ? -5.063 1.182 8.370 1.00 97.94 82 ILE A CA 1
ATOM 677 C C . ILE A 1 82 ? -5.336 0.067 7.361 1.00 97.94 82 ILE A C 1
ATOM 679 O O . ILE A 1 82 ? -5.090 -1.110 7.627 1.00 97.94 82 ILE A O 1
ATOM 683 N N . VAL A 1 83 ? -5.867 0.446 6.203 1.00 97.44 83 VAL A N 1
ATOM 684 C CA . VAL A 1 83 ? -6.184 -0.447 5.084 1.00 97.44 83 VAL A CA 1
ATOM 685 C C . VAL A 1 83 ? -5.503 0.079 3.832 1.00 97.44 83 VAL A C 1
ATOM 687 O O . VAL A 1 83 ? -5.587 1.270 3.553 1.00 97.44 83 VAL A O 1
ATOM 690 N N . PHE A 1 84 ? -4.891 -0.809 3.062 1.00 97.06 84 PHE A N 1
ATOM 691 C CA . PHE A 1 84 ? -4.260 -0.537 1.778 1.00 97.06 84 PHE A CA 1
ATOM 692 C C . PHE A 1 84 ? -5.042 -1.234 0.674 1.00 97.06 84 PHE A C 1
ATOM 694 O O . PHE A 1 84 ? -5.341 -2.419 0.796 1.00 97.06 84 PHE A O 1
ATOM 701 N N . ASP A 1 85 ? -5.345 -0.523 -0.407 1.00 97.06 85 ASP A N 1
ATOM 702 C CA . ASP A 1 85 ? -5.763 -1.144 -1.664 1.00 97.06 85 ASP A CA 1
ATOM 703 C C . ASP A 1 85 ? -4.522 -1.411 -2.509 1.00 97.06 85 ASP A C 1
ATOM 705 O O . ASP A 1 85 ? -3.721 -0.502 -2.711 1.00 97.06 85 ASP A O 1
ATOM 709 N N . VAL A 1 86 ? -4.379 -2.631 -3.024 1.00 95.69 86 VAL A N 1
ATOM 710 C CA . VAL A 1 86 ? -3.211 -3.076 -3.798 1.00 95.69 86 VAL A CA 1
ATOM 711 C C . VAL A 1 86 ? -3.685 -3.711 -5.102 1.00 95.69 86 VAL A C 1
ATOM 713 O O . VAL A 1 86 ? -4.653 -4.476 -5.112 1.00 95.69 86 VAL A O 1
ATOM 716 N N . ILE A 1 87 ? -3.013 -3.385 -6.204 1.00 95.44 87 ILE A N 1
ATOM 717 C CA . ILE A 1 87 ? -3.194 -4.046 -7.503 1.00 95.44 87 ILE A CA 1
ATOM 718 C C . ILE A 1 87 ? -2.019 -4.981 -7.791 1.00 95.44 87 ILE A C 1
ATOM 720 O O . ILE A 1 87 ? -0.939 -4.813 -7.240 1.00 95.44 87 ILE A O 1
ATOM 724 N N . GLY A 1 88 ? -2.234 -5.975 -8.655 1.00 93.88 88 GLY A N 1
ATOM 725 C CA . GLY A 1 88 ? -1.208 -6.944 -9.061 1.00 93.88 88 GLY A CA 1
ATOM 726 C C . GLY A 1 88 ? -1.128 -8.202 -8.186 1.00 93.88 88 GLY A C 1
ATOM 727 O O . GLY A 1 88 ? -0.610 -9.220 -8.637 1.00 93.88 88 GLY A O 1
ATOM 728 N N . TRP A 1 89 ? -1.687 -8.196 -6.974 1.00 93.62 89 TRP A N 1
ATOM 729 C CA . TRP A 1 89 ? -1.867 -9.424 -6.194 1.00 93.62 89 TRP A CA 1
ATOM 730 C C . TRP A 1 89 ? -2.958 -10.327 -6.785 1.00 93.62 89 TRP A C 1
ATOM 732 O O . TRP A 1 89 ? -3.988 -9.857 -7.268 1.00 93.62 89 TRP A O 1
ATOM 742 N N . GLY A 1 90 ? -2.720 -11.643 -6.750 1.00 89.88 90 GLY A N 1
ATOM 743 C CA . GLY A 1 90 ? -3.614 -12.643 -7.345 1.00 89.88 90 GLY A CA 1
ATOM 744 C C . GLY A 1 90 ? -4.729 -13.136 -6.418 1.00 89.88 90 GLY A C 1
ATOM 745 O O . GLY A 1 90 ? -5.766 -13.593 -6.894 1.00 89.88 90 GLY A O 1
ATOM 746 N N . ASP A 1 91 ? -4.534 -13.046 -5.104 1.00 90.25 91 ASP A N 1
ATOM 747 C CA . ASP A 1 91 ? -5.392 -13.638 -4.070 1.00 90.25 91 ASP A CA 1
ATOM 748 C C . ASP A 1 91 ? -5.999 -12.608 -3.100 1.00 90.25 91 ASP A C 1
ATOM 750 O O . ASP A 1 91 ? -6.977 -12.903 -2.406 1.00 90.25 91 ASP A O 1
ATOM 754 N N . ALA A 1 92 ? -5.484 -11.378 -3.096 1.00 92.56 92 ALA A N 1
ATOM 755 C CA . ALA A 1 92 ? -5.978 -10.276 -2.282 1.00 92.56 92 ALA A CA 1
ATOM 756 C C . ALA A 1 92 ? -6.065 -8.974 -3.087 1.00 92.56 92 ALA A C 1
ATOM 758 O O . ALA A 1 92 ? -5.321 -8.745 -4.031 1.00 92.56 92 ALA A O 1
ATOM 759 N N . THR A 1 93 ? -6.982 -8.090 -2.691 1.00 93.94 93 THR A N 1
ATOM 760 C CA . THR A 1 93 ? -7.134 -6.750 -3.293 1.00 93.94 93 THR A CA 1
ATOM 761 C C . THR A 1 93 ? -6.440 -5.659 -2.476 1.00 93.94 93 THR A C 1
ATOM 763 O O . THR A 1 93 ? -6.717 -4.477 -2.670 1.00 93.94 93 THR A O 1
ATOM 766 N N . GLY A 1 94 ? -5.663 -6.041 -1.464 1.00 94.56 94 GLY A N 1
ATOM 767 C CA . GLY A 1 94 ? -5.181 -5.126 -0.442 1.00 94.56 94 GLY A CA 1
ATOM 768 C C . GLY A 1 94 ? -4.789 -5.822 0.854 1.00 94.56 94 GLY A C 1
ATOM 769 O O . GLY A 1 94 ? -4.919 -7.040 0.977 1.00 94.56 94 GLY A O 1
ATOM 770 N N . HIS A 1 95 ? -4.339 -5.030 1.822 1.00 94.50 95 HIS A N 1
ATOM 771 C CA . HIS A 1 95 ? -3.917 -5.473 3.153 1.00 94.50 95 HIS A CA 1
ATOM 772 C C . HIS A 1 95 ? -4.538 -4.581 4.224 1.00 94.50 95 HIS A C 1
ATOM 774 O O . HIS A 1 95 ? -4.894 -3.436 3.956 1.00 94.50 95 HIS A O 1
ATOM 780 N N . PHE A 1 96 ? -4.670 -5.075 5.447 1.00 94.19 96 PHE A N 1
ATOM 781 C CA . PHE A 1 96 ? -5.088 -4.257 6.579 1.00 94.19 96 PHE A CA 1
ATOM 782 C C . PHE A 1 96 ? -4.276 -4.625 7.811 1.00 94.19 96 PHE A C 1
ATOM 784 O O . PHE A 1 96 ? -3.903 -5.776 8.020 1.00 94.19 96 PHE A O 1
ATOM 791 N N . THR A 1 97 ? -4.010 -3.634 8.647 1.00 95.75 97 THR A N 1
ATOM 792 C CA . THR A 1 97 ? -3.257 -3.810 9.886 1.00 95.75 97 THR A CA 1
ATOM 793 C C . THR A 1 97 ? -3.643 -2.721 10.881 1.00 95.75 97 THR A C 1
ATOM 795 O O . THR A 1 97 ? -4.377 -1.781 10.576 1.00 95.75 97 THR A O 1
ATOM 798 N N . LEU A 1 98 ? -3.139 -2.849 12.101 1.00 96.88 98 LEU A N 1
ATOM 799 C CA . LEU A 1 98 ? -3.116 -1.759 13.058 1.00 96.88 98 LEU A CA 1
ATOM 800 C C . LEU A 1 98 ? -1.908 -0.859 12.804 1.00 96.88 98 LEU A C 1
ATOM 802 O O . LEU A 1 98 ? -0.831 -1.320 12.410 1.00 96.88 98 LEU A O 1
ATOM 806 N N . TRP A 1 99 ? -2.114 0.422 13.070 1.00 97.31 99 TRP A N 1
ATOM 807 C CA . TRP A 1 99 ? -1.113 1.472 13.056 1.00 97.31 99 TRP A CA 1
ATOM 808 C C . TRP A 1 99 ? -0.900 1.977 14.475 1.00 97.31 99 TRP A C 1
ATOM 810 O O . TRP A 1 99 ? -1.862 2.291 15.176 1.00 97.31 99 TRP A O 1
ATOM 820 N N . ASN A 1 100 ? 0.353 2.099 14.888 1.00 96.88 100 ASN A N 1
ATOM 821 C CA . ASN A 1 100 ? 0.721 2.641 16.184 1.00 96.88 100 ASN A CA 1
ATOM 822 C C . ASN A 1 100 ? 1.919 3.573 16.025 1.00 96.88 100 ASN A C 1
ATOM 824 O O . ASN A 1 100 ? 3.058 3.118 15.925 1.00 96.88 100 ASN A O 1
ATOM 828 N N . LYS A 1 101 ? 1.646 4.879 16.012 1.00 95.31 101 LYS A N 1
ATOM 829 C CA . LYS A 1 101 ? 2.649 5.948 16.067 1.00 95.31 101 LYS A CA 1
ATOM 830 C C . LYS A 1 101 ? 3.793 5.764 15.059 1.00 95.31 101 LYS A C 1
ATOM 832 O O . LYS A 1 101 ? 4.959 5.670 15.442 1.00 95.31 101 LYS A O 1
ATOM 837 N N . GLY A 1 102 ? 3.447 5.653 13.778 1.00 93.94 102 GLY A N 1
ATOM 838 C CA . GLY A 1 102 ? 4.431 5.523 12.698 1.00 93.94 102 GLY A CA 1
ATOM 839 C C . GLY A 1 102 ? 4.752 4.086 12.302 1.00 93.94 102 GLY A C 1
ATOM 840 O O . GLY A 1 102 ? 5.537 3.881 11.382 1.00 93.94 102 GLY A O 1
ATOM 841 N N . LYS A 1 103 ? 4.178 3.091 12.989 1.00 94.06 103 LYS A N 1
ATOM 842 C CA . LYS A 1 103 ? 4.487 1.675 12.770 1.00 94.06 103 LYS A CA 1
ATOM 843 C C . LYS A 1 103 ? 3.252 0.873 12.406 1.00 94.06 103 LYS A C 1
ATOM 845 O O . LYS A 1 103 ? 2.218 0.985 13.066 1.00 94.06 103 LYS A O 1
ATOM 850 N N . LEU A 1 104 ? 3.397 -0.002 11.422 1.00 95.25 104 LEU A N 1
ATOM 851 C CA . LEU A 1 104 ? 2.451 -1.072 11.134 1.00 95.25 104 LEU A CA 1
ATOM 852 C C . LEU A 1 104 ? 2.727 -2.224 12.109 1.00 95.25 104 LEU A C 1
ATOM 854 O O . LEU A 1 104 ? 3.880 -2.599 12.316 1.00 95.25 104 LEU A O 1
ATOM 858 N N . LEU A 1 105 ? 1.691 -2.758 12.755 1.00 92.94 105 LEU A N 1
ATOM 859 C CA . LEU A 1 105 ? 1.862 -3.827 13.751 1.00 92.94 105 LEU A CA 1
ATOM 860 C C . LEU A 1 105 ? 1.867 -5.233 13.143 1.00 92.94 105 LEU A C 1
ATOM 862 O O . LEU A 1 105 ? 2.518 -6.120 13.683 1.00 92.94 105 LEU A O 1
ATOM 866 N N . TYR A 1 106 ? 1.166 -5.424 12.027 1.00 88.19 106 TYR A N 1
ATOM 867 C CA . TYR A 1 106 ? 1.042 -6.697 11.326 1.00 88.19 106 TYR A CA 1
ATOM 868 C C . TYR A 1 106 ? 1.351 -6.485 9.847 1.00 88.19 106 TYR A C 1
ATOM 870 O O . TYR A 1 106 ? 0.464 -6.317 9.009 1.00 88.19 106 TYR A O 1
ATOM 878 N N . VAL A 1 107 ? 2.642 -6.449 9.546 1.00 83.38 107 VAL A N 1
ATOM 879 C CA . VAL A 1 107 ? 3.153 -6.615 8.181 1.00 83.38 107 VAL A CA 1
ATOM 880 C C . VAL A 1 107 ? 3.460 -8.090 7.941 1.00 83.38 107 VAL A C 1
ATOM 882 O O . VAL A 1 107 ? 3.462 -8.870 8.898 1.00 83.38 107 VAL A O 1
ATOM 885 N N . GLY A 1 108 ? 3.661 -8.494 6.687 1.00 74.31 108 GLY A N 1
ATOM 886 C CA . GLY A 1 108 ? 4.040 -9.866 6.366 1.00 74.31 108 GLY A CA 1
ATOM 887 C C . GLY A 1 108 ? 5.401 -10.260 6.958 1.00 74.31 108 GLY A C 1
ATOM 888 O O . GLY A 1 108 ? 5.954 -9.612 7.845 1.00 74.31 108 GLY A O 1
ATOM 889 N N . GLY A 1 109 ? 5.990 -11.335 6.438 1.00 77.69 109 GLY A N 1
ATOM 890 C CA . GLY A 1 109 ? 7.323 -11.792 6.857 1.00 77.69 109 GLY A CA 1
ATOM 891 C C . GLY A 1 109 ? 8.491 -10.917 6.380 1.00 77.69 109 GLY A C 1
ATOM 892 O O . GLY A 1 109 ? 9.636 -11.331 6.540 1.00 77.69 109 GLY A O 1
ATOM 893 N N . VAL A 1 110 ? 8.216 -9.759 5.774 1.00 84.44 110 VAL A N 1
ATOM 894 C CA . VAL A 1 110 ? 9.179 -8.906 5.066 1.00 84.44 110 VAL A CA 1
ATOM 895 C C . VAL A 1 110 ? 9.306 -7.573 5.822 1.00 84.44 110 VAL A C 1
ATOM 897 O O . VAL A 1 110 ? 8.381 -6.758 5.778 1.00 84.44 110 VAL A O 1
ATOM 900 N N . PRO A 1 111 ? 10.399 -7.343 6.578 1.00 88.31 111 PRO A N 1
ATOM 901 C CA . PRO A 1 111 ? 10.574 -6.138 7.396 1.00 88.31 111 PRO A CA 1
ATOM 902 C C . PRO A 1 111 ? 10.482 -4.821 6.617 1.00 88.31 111 PRO A C 1
ATOM 904 O O . PRO A 1 111 ? 9.990 -3.826 7.150 1.00 88.31 111 PRO A O 1
ATOM 907 N N . GLU A 1 112 ? 10.917 -4.827 5.359 1.00 93.19 112 GLU A N 1
ATOM 908 C CA . GLU A 1 112 ? 10.946 -3.683 4.448 1.00 93.19 112 GLU A CA 1
ATOM 909 C C . GLU A 1 112 ? 9.541 -3.113 4.196 1.00 93.19 112 GLU A C 1
ATOM 911 O O . GLU A 1 112 ? 9.369 -1.908 4.023 1.00 93.19 112 GLU A O 1
ATOM 916 N N . GLU A 1 113 ? 8.501 -3.949 4.285 1.00 92.62 113 GLU A N 1
ATOM 917 C CA . GLU A 1 113 ? 7.108 -3.513 4.158 1.00 92.62 113 GLU A CA 1
ATOM 918 C C . GLU A 1 113 ? 6.654 -2.593 5.312 1.00 92.62 113 GLU A C 1
ATOM 920 O O . GLU A 1 113 ? 5.651 -1.886 5.185 1.00 92.62 113 GLU A O 1
ATOM 925 N N . ASN A 1 114 ? 7.399 -2.559 6.426 1.00 94.25 114 ASN A N 1
ATOM 926 C CA . ASN A 1 114 ? 7.201 -1.658 7.570 1.00 94.25 114 ASN A CA 1
ATOM 927 C C . ASN A 1 114 ? 8.316 -0.611 7.731 1.00 94.25 114 ASN A C 1
ATOM 929 O O . ASN A 1 114 ? 8.369 0.070 8.756 1.00 94.25 114 ASN A O 1
ATOM 933 N N . ASP A 1 115 ? 9.213 -0.483 6.757 1.00 94.81 115 ASP A N 1
ATOM 934 C CA . ASP A 1 115 ? 10.297 0.492 6.790 1.00 94.81 115 ASP A CA 1
ATOM 935 C C . ASP A 1 115 ? 9.984 1.680 5.863 1.00 94.81 115 ASP A C 1
ATOM 937 O O . ASP A 1 115 ? 10.071 1.529 4.647 1.00 94.81 115 ASP A O 1
ATOM 941 N N . PRO A 1 116 ? 9.681 2.888 6.383 1.00 94.38 116 PRO A N 1
ATOM 942 C CA . PRO A 1 116 ? 9.378 4.066 5.562 1.00 94.38 116 PRO A CA 1
ATOM 943 C C . PRO A 1 116 ? 10.586 4.604 4.767 1.00 94.38 116 PRO A C 1
ATOM 945 O O . PRO A 1 116 ? 10.493 5.650 4.118 1.00 94.38 116 PRO A O 1
ATOM 948 N N . THR A 1 117 ? 11.737 3.935 4.812 1.00 95.44 117 THR A N 1
ATOM 949 C CA . THR A 1 117 ? 12.861 4.200 3.911 1.00 95.44 117 THR A CA 1
ATOM 950 C C . THR A 1 117 ? 12.874 3.293 2.681 1.00 95.44 117 THR A C 1
ATOM 952 O O . THR A 1 117 ? 13.497 3.670 1.690 1.00 95.44 117 THR A O 1
ATOM 955 N N . SER A 1 118 ? 12.141 2.175 2.698 1.00 96.69 118 SER A N 1
ATOM 956 C CA . SER A 1 118 ? 12.123 1.199 1.610 1.00 96.69 118 SER A CA 1
ATOM 957 C C . SER A 1 118 ? 11.037 1.471 0.570 1.00 96.69 118 SER A C 1
ATOM 959 O O . SER A 1 118 ? 9.922 1.879 0.897 1.00 96.69 118 SER A O 1
ATOM 961 N N . ALA A 1 119 ? 11.320 1.152 -0.692 1.00 97.19 119 ALA A N 1
ATOM 962 C CA . ALA A 1 119 ? 10.342 1.092 -1.775 1.00 97.19 119 ALA A CA 1
ATOM 963 C C . ALA A 1 119 ? 9.248 0.023 -1.560 1.00 97.19 119 ALA A C 1
ATOM 965 O O . ALA A 1 119 ? 8.154 0.145 -2.114 1.00 97.19 119 ALA A O 1
ATOM 966 N N . ALA A 1 120 ? 9.505 -0.995 -0.732 1.00 95.75 120 ALA A N 1
ATOM 967 C CA . ALA A 1 120 ? 8.528 -2.031 -0.394 1.00 95.75 120 ALA A CA 1
ATOM 968 C C . ALA A 1 120 ? 7.523 -1.599 0.693 1.00 95.75 120 ALA A C 1
ATOM 970 O O . ALA A 1 120 ? 6.552 -2.316 0.940 1.00 95.75 120 ALA A O 1
ATOM 971 N N . TYR A 1 121 ? 7.714 -0.440 1.332 1.00 97.06 121 TYR A N 1
ATOM 972 C CA . TYR A 1 121 ? 6.860 0.033 2.423 1.00 97.06 121 TYR A CA 1
ATOM 973 C C . TYR A 1 121 ? 5.381 0.103 2.032 1.00 97.06 121 TYR A C 1
ATOM 975 O O . TYR A 1 121 ? 5.034 0.783 1.069 1.00 97.06 121 TYR A O 1
ATOM 983 N N . TYR A 1 122 ? 4.488 -0.511 2.818 1.00 95.56 122 TYR A N 1
ATOM 984 C CA . TYR A 1 122 ? 3.073 -0.703 2.454 1.00 95.56 122 TYR A CA 1
ATOM 985 C C . TYR A 1 122 ? 2.345 0.545 1.941 1.00 95.56 122 TYR A C 1
ATOM 987 O O . TYR A 1 122 ? 1.498 0.446 1.052 1.00 95.56 122 TYR A O 1
ATOM 995 N N . VAL A 1 123 ? 2.664 1.726 2.480 1.00 96.94 123 VAL A N 1
ATOM 996 C CA . VAL A 1 123 ? 1.990 2.975 2.100 1.00 96.94 123 VAL A CA 1
ATOM 997 C C . VAL A 1 123 ? 2.197 3.299 0.622 1.00 96.94 123 VAL A C 1
ATOM 999 O O . VAL A 1 123 ? 1.237 3.704 -0.026 1.00 96.94 123 VAL A O 1
ATOM 1002 N N . TRP A 1 124 ? 3.396 3.072 0.079 1.00 96.62 124 TRP A N 1
ATOM 1003 C CA . TRP A 1 124 ? 3.714 3.292 -1.338 1.00 96.62 124 TRP A CA 1
ATOM 1004 C C . TRP A 1 124 ? 4.148 2.029 -2.078 1.00 96.62 124 TRP A C 1
ATOM 1006 O O . TRP A 1 124 ? 4.593 2.173 -3.212 1.00 96.62 124 TRP A O 1
ATOM 1016 N N . HIS A 1 125 ? 3.975 0.853 -1.466 1.00 95.38 125 HIS A N 1
ATOM 1017 C CA . HIS A 1 125 ? 4.502 -0.452 -1.867 1.00 95.38 125 HIS A CA 1
ATOM 1018 C C . HIS A 1 125 ? 4.607 -0.638 -3.367 1.00 95.38 125 HIS A C 1
ATOM 1020 O O . HIS A 1 125 ? 3.631 -0.387 -4.080 1.00 95.38 125 HIS A O 1
ATOM 1026 N N . LEU A 1 126 ? 5.775 -1.123 -3.779 1.00 95.56 126 LEU A N 1
ATOM 1027 C CA . LEU A 1 126 ? 6.157 -1.446 -5.142 1.00 95.56 126 LEU A CA 1
ATOM 1028 C C . LEU A 1 126 ? 6.790 -2.825 -5.147 1.00 95.56 126 LEU A C 1
ATOM 1030 O O . LEU A 1 126 ? 7.710 -3.073 -4.371 1.00 95.56 126 LEU A O 1
ATOM 1034 N N . GLU A 1 127 ? 6.359 -3.698 -6.042 1.00 95.50 127 GLU A N 1
ATOM 1035 C CA . GLU A 1 127 ? 6.990 -5.000 -6.216 1.00 95.50 127 GLU A CA 1
ATOM 1036 C C . GLU A 1 127 ? 6.893 -5.424 -7.692 1.00 95.50 127 GLU A C 1
ATOM 1038 O O . GLU A 1 127 ? 5.816 -5.807 -8.166 1.00 95.50 127 GLU A O 1
ATOM 1043 N N . PRO A 1 128 ? 7.992 -5.318 -8.463 1.00 96.94 128 PRO A N 1
ATOM 1044 C CA . PRO A 1 128 ? 8.020 -5.803 -9.835 1.00 96.94 128 PRO A CA 1
ATOM 1045 C C . PRO A 1 128 ? 7.943 -7.333 -9.836 1.00 96.94 128 PRO A C 1
ATOM 1047 O O . PRO A 1 128 ? 8.672 -8.011 -9.114 1.00 96.94 128 PRO A O 1
ATOM 1050 N N . ARG A 1 129 ? 7.065 -7.893 -10.667 1.00 95.75 129 ARG A N 1
ATOM 1051 C CA . ARG A 1 129 ? 6.846 -9.337 -10.778 1.00 95.75 129 ARG A CA 1
ATOM 1052 C C . ARG A 1 129 ? 6.800 -9.779 -12.233 1.00 95.75 129 ARG A C 1
ATOM 1054 O O . ARG A 1 129 ? 6.489 -9.003 -13.133 1.00 95.75 129 ARG A O 1
ATOM 1061 N N . TYR A 1 130 ? 7.074 -11.062 -12.439 1.00 95.56 130 TYR A N 1
ATOM 1062 C CA . TYR A 1 130 ? 6.947 -11.729 -13.728 1.00 95.56 130 TYR A CA 1
ATOM 1063 C C . TYR A 1 130 ? 5.827 -12.765 -13.681 1.00 95.56 130 TYR A C 1
ATOM 1065 O O . TYR A 1 130 ? 5.813 -13.642 -12.814 1.00 95.56 130 TYR A O 1
ATOM 1073 N N . ASP A 1 131 ? 4.885 -12.674 -14.615 1.00 94.00 131 ASP A N 1
ATOM 1074 C CA . ASP A 1 131 ? 3.874 -13.703 -14.839 1.00 94.00 131 ASP A CA 1
ATOM 1075 C C . ASP A 1 131 ? 4.436 -14.725 -15.833 1.00 94.00 131 ASP A C 1
ATOM 1077 O O . ASP A 1 131 ? 4.505 -14.476 -17.037 1.00 94.00 131 ASP A O 1
ATOM 1081 N N . ALA A 1 132 ? 4.834 -15.894 -15.329 1.00 93.38 132 ALA A N 1
ATOM 1082 C CA . ALA A 1 132 ? 5.407 -16.956 -16.152 1.00 93.38 132 ALA A CA 1
ATOM 1083 C C . ALA A 1 132 ? 4.413 -17.563 -17.158 1.00 93.38 132 ALA A C 1
ATOM 1085 O O . ALA A 1 132 ? 4.835 -18.121 -18.167 1.00 93.38 132 ALA A O 1
ATOM 1086 N N . TYR A 1 133 ? 3.103 -17.470 -16.913 1.00 93.44 133 TYR A N 1
ATOM 1087 C CA . TYR A 1 133 ? 2.101 -17.994 -17.842 1.00 93.44 133 TYR A CA 1
ATOM 1088 C C . TYR A 1 133 ? 1.908 -17.046 -19.021 1.00 93.44 133 TYR A C 1
ATOM 1090 O O . TYR A 1 133 ? 1.881 -17.474 -20.177 1.00 93.44 133 TYR A O 1
ATOM 1098 N N . LYS A 1 134 ? 1.807 -15.748 -18.738 1.00 93.62 134 LYS A N 1
ATOM 1099 C CA . LYS A 1 134 ? 1.619 -14.710 -19.760 1.00 93.62 134 LYS A CA 1
ATOM 1100 C C . LYS A 1 134 ? 2.922 -14.213 -20.379 1.00 93.62 134 LYS A C 1
ATOM 1102 O O . LYS A 1 134 ? 2.883 -13.535 -21.398 1.00 93.62 134 LYS A O 1
ATOM 1107 N N . HIS A 1 135 ? 4.053 -14.585 -19.788 1.00 93.75 135 HIS A N 1
ATOM 1108 C CA . HIS A 1 135 ? 5.386 -14.124 -20.157 1.00 93.75 135 HIS A CA 1
ATOM 1109 C C . HIS A 1 135 ? 5.515 -12.591 -20.129 1.00 93.75 135 HIS A C 1
ATOM 1111 O O . HIS A 1 135 ? 6.182 -12.008 -20.982 1.00 93.75 135 HIS A O 1
ATOM 1117 N N . GLU A 1 136 ? 4.892 -11.938 -19.143 1.00 95.25 136 GLU A N 1
ATOM 1118 C CA . GLU A 1 136 ? 4.856 -10.475 -19.022 1.00 95.25 136 GLU A CA 1
ATOM 1119 C C . GLU A 1 136 ? 5.352 -9.992 -17.655 1.00 95.25 136 GLU A C 1
ATOM 1121 O O . GLU A 1 136 ? 5.147 -10.645 -16.628 1.00 95.25 136 GLU A O 1
ATOM 1126 N N . MET A 1 137 ? 6.008 -8.831 -17.651 1.00 96.25 137 MET A N 1
ATOM 1127 C CA . MET A 1 137 ? 6.315 -8.095 -16.428 1.00 96.25 137 MET A CA 1
ATOM 1128 C C . MET A 1 137 ? 5.102 -7.271 -16.007 1.00 96.25 137 MET A C 1
ATOM 1130 O O . MET A 1 137 ? 4.395 -6.711 -16.844 1.00 96.25 137 MET A O 1
ATOM 1134 N N . TYR A 1 138 ? 4.888 -7.161 -14.703 1.00 95.81 138 TYR A N 1
ATOM 1135 C CA . TYR A 1 138 ? 3.884 -6.280 -14.126 1.00 95.81 138 TYR A CA 1
ATOM 1136 C C . TYR A 1 138 ? 4.377 -5.716 -12.798 1.00 95.81 138 TYR A C 1
ATOM 1138 O O . TYR A 1 138 ? 5.309 -6.237 -12.185 1.00 95.81 138 TYR A O 1
ATOM 1146 N N . LEU A 1 139 ? 3.749 -4.630 -12.361 1.00 96.88 139 LEU A N 1
ATOM 1147 C CA . LEU A 1 139 ? 4.029 -4.014 -11.075 1.00 96.88 139 LEU A CA 1
ATOM 1148 C C . LEU A 1 139 ? 2.870 -4.299 -10.124 1.00 96.88 139 LEU A C 1
ATOM 1150 O O . LEU A 1 139 ? 1.713 -4.007 -10.431 1.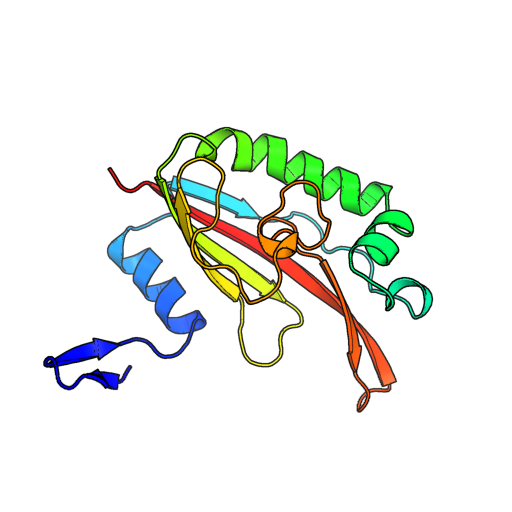00 96.88 139 LEU A O 1
ATOM 1154 N N . VAL A 1 140 ? 3.187 -4.865 -8.967 1.00 96.25 140 VAL A N 1
ATOM 1155 C CA . VAL A 1 140 ? 2.300 -4.809 -7.811 1.00 96.25 140 VAL A CA 1
ATOM 1156 C C . VAL A 1 140 ? 2.503 -3.454 -7.153 1.00 96.25 140 VAL A C 1
ATOM 1158 O O . VAL A 1 140 ? 3.636 -3.075 -6.852 1.00 96.25 140 VAL A O 1
ATOM 1161 N N . GLU A 1 141 ? 1.416 -2.724 -6.921 1.00 96.69 141 GLU A N 1
ATOM 1162 C CA . GLU A 1 141 ? 1.497 -1.439 -6.234 1.00 96.69 141 GLU A CA 1
ATOM 1163 C C . GLU A 1 141 ? 0.291 -1.148 -5.340 1.00 96.69 141 GLU A C 1
ATOM 1165 O O . GLU A 1 141 ? -0.854 -1.493 -5.655 1.00 96.69 141 GLU A O 1
ATOM 1170 N N . THR A 1 142 ? 0.537 -0.450 -4.229 1.00 97.25 142 THR A N 1
ATOM 1171 C CA . THR A 1 142 ? -0.539 0.188 -3.456 1.00 97.25 142 THR A CA 1
ATOM 1172 C C . THR A 1 142 ? -1.235 1.244 -4.326 1.00 97.25 142 THR A C 1
ATOM 1174 O O . THR A 1 142 ? -0.628 1.904 -5.149 1.00 97.25 142 THR A O 1
ATOM 1177 N N . THR A 1 143 ? -2.533 1.455 -4.195 1.00 97.38 143 THR A N 1
ATOM 1178 C CA . THR A 1 143 ? -3.266 2.473 -4.978 1.00 97.38 143 THR A CA 1
ATOM 1179 C C . THR A 1 143 ? -3.992 3.460 -4.083 1.00 97.38 143 THR A C 1
ATOM 1181 O O . THR A 1 143 ? -4.182 4.625 -4.446 1.00 97.38 143 THR A O 1
ATOM 1184 N N . ALA A 1 144 ? -4.347 3.022 -2.878 1.00 97.75 144 ALA A N 1
ATOM 1185 C CA . ALA A 1 144 ? -4.931 3.862 -1.854 1.00 97.75 144 ALA A CA 1
ATOM 1186 C C . ALA A 1 144 ? -4.597 3.342 -0.453 1.00 97.75 144 ALA A C 1
ATOM 1188 O O . ALA A 1 144 ? -4.328 2.156 -0.269 1.00 97.75 144 ALA A O 1
ATOM 1189 N N . ALA A 1 145 ? -4.679 4.232 0.533 1.00 97.94 145 ALA A N 1
ATOM 1190 C CA . ALA A 1 145 ? -4.657 3.892 1.947 1.00 97.94 145 ALA A CA 1
ATOM 1191 C C . ALA A 1 145 ? -5.798 4.606 2.681 1.00 97.94 145 ALA A C 1
ATOM 1193 O O . ALA A 1 145 ? -6.127 5.752 2.372 1.00 97.94 145 ALA A O 1
ATOM 1194 N N . PHE A 1 146 ? -6.390 3.948 3.669 1.00 98.19 146 PHE A N 1
ATOM 1195 C CA . PHE A 1 146 ? -7.496 4.458 4.477 1.00 98.19 146 PHE A CA 1
ATOM 1196 C C . PHE A 1 146 ? -7.168 4.257 5.946 1.00 98.19 146 PHE A C 1
ATOM 1198 O O . PHE A 1 146 ? -6.747 3.169 6.334 1.00 98.19 146 PHE A O 1
ATOM 1205 N N . PHE A 1 147 ? -7.354 5.294 6.754 1.00 98.50 147 PHE A N 1
ATOM 1206 C CA . PHE A 1 147 ? -7.025 5.286 8.169 1.00 98.50 147 PHE A CA 1
ATOM 1207 C C . PHE A 1 147 ? -8.209 5.755 9.012 1.00 98.50 147 PHE A C 1
ATOM 1209 O O . PHE A 1 147 ? -8.771 6.822 8.757 1.00 98.50 147 PHE A O 1
ATOM 1216 N N . TRP A 1 148 ? -8.522 4.983 10.051 1.00 98.38 148 TRP A N 1
ATOM 1217 C CA . TRP A 1 148 ? -9.468 5.344 11.106 1.00 98.38 148 TRP A CA 1
ATOM 1218 C C . TRP A 1 148 ? -8.714 5.448 12.431 1.00 98.38 148 TRP A C 1
ATOM 1220 O O . TRP A 1 148 ? -8.078 4.483 12.865 1.00 98.38 148 TRP A O 1
ATOM 1230 N N . GLU A 1 149 ? -8.760 6.620 13.063 1.00 97.88 149 GLU A N 1
ATOM 1231 C CA . GLU A 1 149 ? -8.134 6.864 14.359 1.00 97.88 149 GLU A CA 1
ATOM 1232 C C . GLU A 1 149 ? -8.919 6.151 15.463 1.00 97.88 149 GLU A C 1
ATOM 1234 O O . GLU A 1 149 ? -10.125 6.341 15.614 1.00 97.88 149 GLU A O 1
ATOM 1239 N N . LEU A 1 150 ? -8.224 5.356 16.275 1.00 94.69 150 LEU A N 1
ATOM 1240 C CA . LEU A 1 150 ? -8.793 4.757 17.478 1.00 94.69 150 LEU A CA 1
ATOM 1241 C C . LEU A 1 150 ? -8.459 5.665 18.667 1.00 94.69 150 LEU A C 1
ATOM 1243 O O . LEU A 1 150 ? -7.284 5.940 18.925 1.00 94.69 150 LEU A O 1
ATOM 1247 N N . LYS A 1 151 ? -9.498 6.153 19.347 1.00 83.69 151 LYS A N 1
ATOM 1248 C CA . LYS A 1 151 ? -9.414 7.066 20.495 1.00 83.69 151 LYS A CA 1
ATOM 1249 C C . LYS A 1 151 ? -9.707 6.347 21.800 1.00 83.69 151 LYS A C 1
ATOM 1251 O O . LYS A 1 151 ? -10.593 5.465 21.785 1.00 83.69 151 LYS A O 1
#

Sequence (151 aa):
MVKGDDGLNYWLRVKELKQELFKLFGNADFSLKYPEQLPPATIEDITSSETYANNHFDEYYRRKSYAENNFLSKINNKTGIIVFDVIGWGDATGHFTLWNKGKLLYVGGVPEENDPTSAAYYVWHLEPRYDAYKHEMYLVETTAAFFWELK

Radius of gyration: 16.24 Å; chains: 1; bounding box: 36×37×41 Å

Organism: Cronobacter sakazakii (strain ATCC BAA-894) (NCBI:txid290339)

pLDDT: mean 94.51, std 4.12, range [74.31, 98.5]

Secondary structure (DSSP, 8-state):
-EE-TTS-EE---HHHHHHHHHHHH-S-SEEEE-SSPPPPP-TTTTT-HHHHHHHTHHHHHHHHHHHIIIIIHHHTT-EEEEEEEEES-SS-SEEEEEEETTEESS--S-GGGG-TTSTT-TTT-EEEEEETTTTEEEEEEEEEEEEEE--

InterPro domains:
  IPR025562 Type VI secretion system (T6SS), amidase effector protein 4 [PF14113] (50-105)